Protein AF-A0A1X0Q7U2-F1 (afdb_monomer)

Organism: NCBI:txid1081669

Foldseek 3Di:
DADKDFFQFWKFFADPNDTGTQAGWHFKDAPNDTDGMDHPPGDIDTDGDDPDPPDDEPPNHYPVTDMDGDDDPVNVVVCCVPPVVVDDPRNVVVVVVVCVSNVPD

Mean predicted aligned error: 3.76 Å

Solvent-accessible surface area (backbone atoms only — not comparable to full-atom values): 6501 Å² total; per-residue (Å²): 132,79,63,71,50,48,62,72,42,42,30,24,36,73,54,98,88,42,79,46,74,61,28,29,28,76,45,36,30,46,91,90,38,82,47,67,64,46,55,62,89,65,77,65,52,73,43,66,48,52,92,70,85,83,77,43,81,79,74,79,47,50,93,86,58,65,77,42,72,70,79,48,68,67,58,52,52,51,42,58,73,76,42,51,92,75,56,50,72,69,51,50,53,47,49,56,51,49,29,62,75,67,70,53,126

pLDDT: mean 92.03, std 4.85, range [66.38, 98.12]

InterPro domains:
  IPR009000 Translation protein, beta-barrel domain superfamily [SSF50447] (2-104)
  IPR015760 Translation initiation factor IF- 2 [PTHR43381] (2-95)
  IPR029459 Elongation factor Tu-type domain [PF14578] (3-68)

Sequence (105 aa):
MKGLLKLNTPVCVIKDGNIIKLGVITNIEESRKSVNVAKKGAKVAVKISNEETNIIYNRHFSINDSIYSVVTRKSIDTLKQYFKDELDEDQIQLLFYLKRVFDII

Secondary structure (DSSP, 8-state):
--S-EETT-EEEEEETTEEEEEEEEEEEEETTEE-SEE-TT--EEEEEE-SSTT--BTTTB-TTSPEEE---HHHHHHHHHHSGGG--HHHHHHHHHHHHHTT--

Structure (mmCIF, N/CA/C/O backbone):
data_AF-A0A1X0Q7U2-F1
#
_entry.id   AF-A0A1X0Q7U2-F1
#
loop_
_atom_site.group_PDB
_atom_site.id
_atom_site.type_symbol
_atom_site.label_atom_id
_atom_site.label_alt_id
_atom_site.label_comp_id
_atom_site.label_asym_id
_atom_site.label_entity_id
_atom_site.label_seq_id
_atom_site.pdbx_PDB_ins_code
_atom_site.Cartn_x
_atom_site.Cartn_y
_atom_site.Cartn_z
_atom_site.occupancy
_atom_site.B_iso_or_equiv
_atom_site.auth_seq_id
_atom_site.auth_comp_id
_atom_site.auth_asym_id
_atom_site.auth_atom_id
_atom_site.pdbx_PDB_model_num
ATOM 1 N N . MET A 1 1 ? -9.194 -1.505 -9.547 1.00 77.62 1 MET A N 1
ATOM 2 C CA . MET A 1 1 ? -8.261 -0.741 -8.684 1.00 77.62 1 MET A CA 1
ATOM 3 C C . MET A 1 1 ? -9.045 0.288 -7.880 1.00 77.62 1 MET A C 1
ATOM 5 O O . MET A 1 1 ? -9.979 0.871 -8.424 1.00 77.62 1 MET A O 1
ATOM 9 N N . LYS A 1 2 ? -8.722 0.464 -6.595 1.00 88.25 2 LYS A N 1
ATOM 10 C CA . LYS A 1 2 ? -9.402 1.379 -5.661 1.00 88.25 2 LYS A CA 1
ATOM 11 C C . LYS A 1 2 ? -8.349 2.140 -4.843 1.00 88.25 2 LYS A C 1
ATOM 13 O O . LYS A 1 2 ? -7.262 1.608 -4.644 1.00 88.25 2 LYS A O 1
ATOM 18 N N . GLY A 1 3 ? -8.692 3.332 -4.360 1.00 90.25 3 GLY A N 1
ATOM 19 C CA . GLY A 1 3 ? -7.838 4.130 -3.476 1.00 90.25 3 GLY A CA 1
ATOM 20 C C . GLY A 1 3 ? -6.749 4.946 -4.180 1.00 90.25 3 GLY A C 1
ATOM 21 O O . GLY A 1 3 ? -6.753 5.113 -5.402 1.00 90.25 3 GLY A O 1
ATOM 22 N N . LEU A 1 4 ? -5.832 5.465 -3.363 1.00 92.56 4 LEU A N 1
ATOM 23 C CA . LEU A 1 4 ? -4.653 6.238 -3.753 1.00 92.56 4 LEU A CA 1
ATOM 24 C C . LEU A 1 4 ? -3.388 5.477 -3.360 1.00 92.56 4 LEU A C 1
ATOM 26 O O . LEU A 1 4 ? -3.266 5.019 -2.224 1.00 92.56 4 LEU A O 1
ATOM 30 N N . LEU A 1 5 ? -2.433 5.391 -4.281 1.00 94.75 5 LEU A N 1
ATOM 31 C CA . LEU A 1 5 ? -1.113 4.828 -4.022 1.00 94.75 5 LEU A CA 1
ATOM 32 C C . LEU A 1 5 ? -0.147 5.957 -3.673 1.00 94.75 5 LEU A C 1
ATOM 34 O O . LEU A 1 5 ? -0.068 6.930 -4.418 1.00 94.75 5 LEU A O 1
ATOM 38 N N . LYS A 1 6 ? 0.592 5.838 -2.570 1.00 95.19 6 LYS A N 1
ATOM 39 C CA . LYS A 1 6 ? 1.580 6.837 -2.137 1.00 95.19 6 LYS A CA 1
ATOM 40 C C . LYS A 1 6 ? 2.946 6.188 -1.932 1.00 95.19 6 LYS A C 1
ATOM 42 O O . LYS A 1 6 ? 3.024 4.993 -1.633 1.00 95.19 6 LYS A O 1
ATOM 47 N N . LEU A 1 7 ? 4.013 6.976 -2.037 1.00 97.19 7 LEU A N 1
ATOM 48 C CA . LEU A 1 7 ? 5.334 6.558 -1.554 1.00 97.19 7 LEU A CA 1
ATOM 49 C C . LEU A 1 7 ? 5.274 6.142 -0.078 1.00 97.19 7 LEU A C 1
ATOM 51 O O . LEU A 1 7 ? 4.394 6.577 0.665 1.00 97.19 7 LEU A O 1
ATOM 55 N N . ASN A 1 8 ? 6.214 5.294 0.336 1.00 95.88 8 ASN A N 1
ATOM 56 C CA . ASN A 1 8 ? 6.319 4.745 1.691 1.00 95.88 8 ASN A CA 1
ATOM 57 C C . ASN A 1 8 ? 5.124 3.886 2.134 1.00 95.88 8 ASN A C 1
ATOM 59 O O . ASN A 1 8 ? 5.020 3.537 3.306 1.00 95.88 8 ASN A O 1
ATOM 63 N N . THR A 1 9 ? 4.234 3.507 1.214 1.00 96.25 9 THR A N 1
ATOM 64 C CA . THR A 1 9 ? 3.137 2.583 1.518 1.00 96.25 9 THR A CA 1
ATOM 65 C C . THR A 1 9 ? 3.683 1.153 1.582 1.00 96.25 9 THR A C 1
ATOM 67 O O . THR A 1 9 ? 4.223 0.679 0.575 1.00 96.25 9 THR A O 1
ATOM 70 N N . PRO A 1 10 ? 3.550 0.439 2.716 1.00 95.94 10 PRO A N 1
ATOM 71 C CA . PRO A 1 10 ? 3.866 -0.981 2.783 1.00 95.94 10 PRO A CA 1
ATOM 72 C C . PRO A 1 10 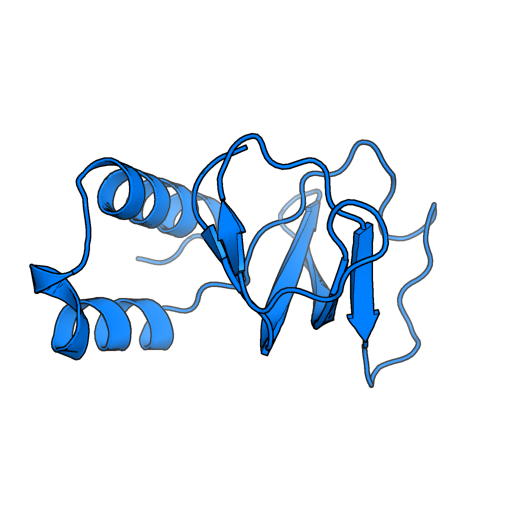? 2.807 -1.786 2.027 1.00 95.94 10 PRO A C 1
ATOM 74 O O . PRO A 1 10 ? 1.611 -1.517 2.157 1.00 95.94 10 PRO A O 1
ATOM 77 N N . VAL A 1 11 ? 3.233 -2.783 1.256 1.00 95.88 11 VAL A N 1
ATOM 78 C CA . VAL A 1 11 ? 2.357 -3.579 0.388 1.00 95.88 11 VAL A CA 1
ATOM 79 C C . VAL A 1 11 ? 2.556 -5.079 0.576 1.00 95.88 11 VAL A C 1
ATOM 81 O O . VAL A 1 11 ? 3.635 -5.556 0.935 1.00 95.88 11 VAL A O 1
ATOM 84 N N . CYS A 1 12 ? 1.494 -5.839 0.335 1.00 95.56 12 CYS A N 1
ATOM 85 C CA . CYS A 1 12 ? 1.478 -7.289 0.456 1.00 95.56 12 CYS A CA 1
ATOM 86 C C . CYS A 1 12 ? 0.586 -7.947 -0.598 1.00 95.56 12 CYS A C 1
ATOM 88 O O . CYS A 1 12 ? -0.227 -7.298 -1.255 1.00 95.56 12 CYS A O 1
ATOM 90 N N . VAL A 1 13 ? 0.732 -9.261 -0.713 1.00 95.69 13 VAL A N 1
ATOM 91 C CA . VAL A 1 13 ? -0.212 -10.159 -1.379 1.00 95.69 13 VAL A CA 1
ATOM 92 C C . VAL A 1 13 ? -0.861 -11.028 -0.310 1.00 95.69 13 VAL A C 1
ATOM 94 O O . VAL A 1 13 ? -0.214 -11.388 0.674 1.00 95.69 13 VAL A O 1
ATOM 97 N N . ILE A 1 14 ? -2.137 -11.358 -0.495 1.00 93.12 14 ILE A N 1
ATOM 98 C CA . ILE A 1 14 ? -2.856 -12.295 0.369 1.00 93.12 14 ILE A CA 1
ATOM 99 C C . ILE A 1 14 ? -3.188 -13.521 -0.464 1.00 93.12 14 ILE A C 1
ATOM 101 O O . ILE A 1 14 ? -3.901 -13.411 -1.461 1.00 93.12 14 ILE A O 1
ATOM 105 N N . LYS A 1 15 ? -2.655 -14.674 -0.061 1.00 90.25 15 LYS A N 1
ATOM 106 C CA . LYS A 1 15 ? -2.807 -15.938 -0.779 1.00 90.25 15 LYS A CA 1
ATOM 107 C C . LYS A 1 15 ? -3.087 -17.058 0.209 1.00 90.25 15 LYS A C 1
ATOM 109 O O . LYS A 1 15 ? -2.333 -17.237 1.162 1.00 90.25 15 LYS A O 1
ATOM 114 N N . ASP A 1 16 ? -4.196 -17.764 0.008 1.00 88.00 16 ASP A N 1
ATOM 115 C CA . ASP A 1 16 ? -4.643 -18.860 0.878 1.00 88.00 16 ASP A CA 1
ATOM 116 C C . ASP A 1 16 ? -4.686 -18.462 2.369 1.00 88.00 16 ASP A C 1
ATOM 118 O O . ASP A 1 16 ? -4.264 -19.208 3.248 1.00 88.00 16 ASP A O 1
ATOM 122 N N . GLY A 1 17 ? -5.128 -17.229 2.652 1.00 85.69 17 GLY A N 1
ATOM 123 C CA . GLY A 1 17 ? -5.184 -16.658 4.005 1.00 85.69 17 GLY A CA 1
ATOM 124 C C . GLY A 1 17 ? -3.845 -16.160 4.566 1.00 85.69 17 GLY A C 1
ATOM 125 O O . GLY A 1 17 ? -3.826 -15.519 5.613 1.00 85.69 17 GLY A O 1
ATOM 126 N N . ASN A 1 18 ? -2.728 -16.382 3.871 1.00 90.19 18 ASN A N 1
ATOM 127 C CA . ASN A 1 18 ? -1.407 -15.935 4.303 1.00 90.19 18 ASN A CA 1
ATOM 128 C C . ASN A 1 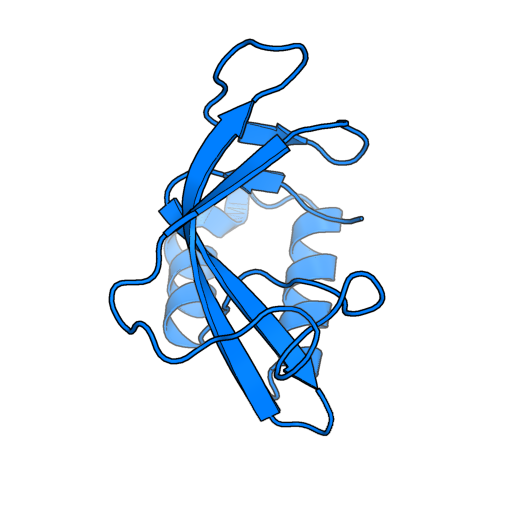18 ? -1.066 -14.559 3.728 1.00 90.19 18 ASN A C 1
ATOM 130 O O . ASN A 1 18 ? -1.203 -14.316 2.526 1.00 90.19 18 ASN A O 1
ATOM 134 N N . ILE A 1 19 ? -0.567 -13.669 4.587 1.00 92.56 19 ILE A N 1
ATOM 135 C CA . ILE A 1 19 ? -0.100 -12.337 4.194 1.00 92.56 19 ILE A CA 1
ATOM 136 C C . ILE A 1 19 ? 1.386 -12.416 3.837 1.00 92.56 19 ILE A C 1
ATOM 138 O O . ILE A 1 19 ? 2.242 -12.581 4.704 1.00 92.56 19 ILE A O 1
ATOM 142 N N . ILE A 1 20 ? 1.698 -12.223 2.559 1.00 93.31 20 ILE A N 1
ATOM 143 C CA . ILE A 1 20 ? 3.060 -12.185 2.027 1.00 93.31 20 ILE A CA 1
ATOM 144 C C . ILE A 1 20 ? 3.458 -10.716 1.850 1.00 93.31 20 ILE A C 1
ATOM 146 O O . ILE A 1 20 ? 3.006 -10.043 0.922 1.00 93.31 20 ILE A O 1
ATOM 150 N N . LYS A 1 21 ? 4.279 -10.185 2.762 1.00 93.88 21 LYS A N 1
ATOM 151 C CA . LYS A 1 21 ? 4.709 -8.775 2.752 1.00 93.88 21 LYS A CA 1
ATOM 152 C C . LYS A 1 21 ? 5.743 -8.527 1.659 1.00 93.88 21 LYS A C 1
ATOM 154 O O . LYS A 1 21 ? 6.887 -8.919 1.816 1.00 93.88 21 LYS A O 1
ATOM 159 N N . LEU A 1 22 ? 5.376 -7.835 0.584 1.00 94.56 22 LEU A N 1
ATOM 160 C CA . LEU A 1 22 ? 6.282 -7.594 -0.543 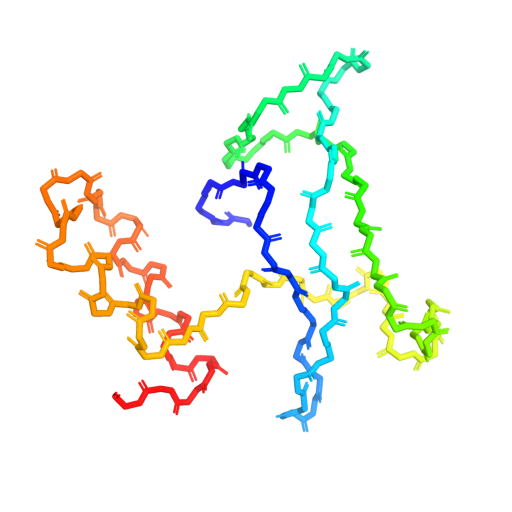1.00 94.56 22 LEU A CA 1
ATOM 161 C C . LEU A 1 22 ? 7.335 -6.519 -0.254 1.00 94.56 22 LEU A C 1
ATOM 163 O O . LEU A 1 22 ? 8.364 -6.503 -0.920 1.00 94.56 22 LEU A O 1
ATOM 167 N N . GLY A 1 23 ? 7.076 -5.628 0.705 1.00 94.88 23 GLY A N 1
ATOM 168 C CA . GLY A 1 23 ? 7.976 -4.543 1.087 1.00 94.88 23 GLY A CA 1
ATOM 169 C C . GLY A 1 23 ? 7.275 -3.188 1.080 1.00 94.88 23 GLY A C 1
ATOM 170 O O . GLY A 1 23 ? 6.066 -3.099 1.295 1.00 94.88 23 GLY A O 1
ATOM 171 N N . VAL A 1 24 ? 8.039 -2.127 0.834 1.00 96.19 24 VAL A N 1
ATOM 172 C CA . VAL A 1 24 ? 7.578 -0.733 0.844 1.00 96.19 24 VAL A CA 1
ATOM 173 C C . VAL A 1 24 ? 7.818 -0.085 -0.514 1.00 96.19 24 VAL A C 1
ATOM 175 O O . VAL A 1 24 ? 8.845 -0.304 -1.158 1.00 96.19 24 VAL A O 1
ATOM 178 N N . ILE A 1 25 ? 6.869 0.735 -0.959 1.00 97.12 25 ILE A N 1
ATOM 179 C CA . ILE A 1 25 ? 7.003 1.500 -2.199 1.00 97.12 25 ILE A CA 1
ATOM 180 C C . ILE A 1 25 ? 8.039 2.610 -2.023 1.00 97.12 25 ILE A C 1
ATOM 182 O O . ILE A 1 25 ? 7.839 3.526 -1.227 1.00 97.12 25 ILE A O 1
ATOM 186 N N . THR A 1 26 ? 9.109 2.555 -2.814 1.00 97.56 26 THR A N 1
ATOM 187 C CA . THR A 1 26 ? 10.206 3.539 -2.784 1.00 97.56 26 THR A CA 1
ATOM 188 C C . THR A 1 26 ? 10.209 4.480 -3.983 1.00 97.56 26 THR A C 1
ATOM 190 O O . THR A 1 26 ? 10.788 5.557 -3.902 1.00 97.56 26 THR A O 1
ATOM 193 N N . ASN A 1 27 ? 9.553 4.111 -5.087 1.00 97.88 27 ASN A N 1
ATOM 194 C CA . ASN A 1 27 ? 9.395 4.980 -6.254 1.00 97.88 27 ASN A CA 1
ATOM 195 C C . ASN A 1 27 ? 8.092 4.654 -6.997 1.00 97.88 27 ASN A C 1
ATOM 197 O O . ASN A 1 27 ? 7.698 3.487 -7.079 1.00 97.88 27 ASN A O 1
ATOM 201 N N . ILE A 1 28 ? 7.453 5.680 -7.555 1.00 98.12 28 ILE A N 1
ATOM 202 C CA . ILE A 1 28 ? 6.298 5.565 -8.448 1.00 98.12 28 ILE A CA 1
ATOM 203 C C . ILE A 1 28 ? 6.607 6.408 -9.682 1.00 98.12 28 ILE A C 1
ATOM 205 O O . ILE A 1 28 ? 6.925 7.589 -9.563 1.00 98.12 28 ILE A O 1
ATOM 209 N N . GLU A 1 29 ? 6.491 5.813 -10.863 1.00 97.50 29 GLU A N 1
ATOM 210 C CA . GLU A 1 29 ? 6.746 6.474 -12.139 1.00 97.50 29 GLU A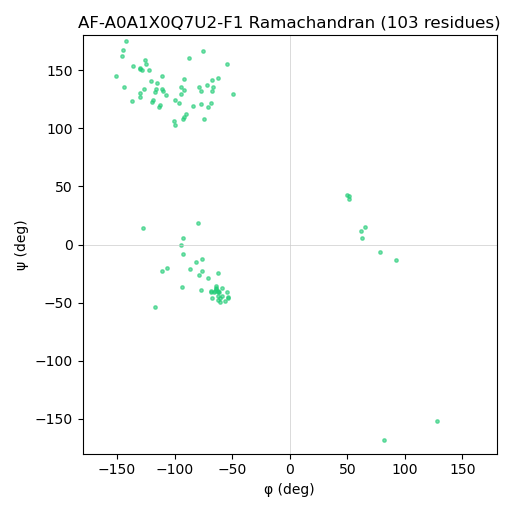 CA 1
ATOM 211 C C . GLU A 1 29 ? 5.496 6.466 -13.017 1.00 97.50 29 GLU A C 1
ATOM 213 O O . GL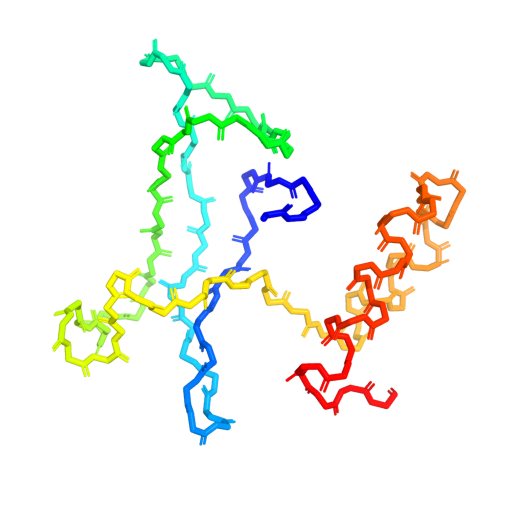U A 1 29 ? 4.973 5.410 -13.375 1.00 97.50 29 GLU A O 1
ATOM 218 N N . GLU A 1 30 ? 5.045 7.652 -13.416 1.00 96.75 30 GLU A N 1
ATOM 219 C CA . GLU A 1 30 ? 3.977 7.852 -14.391 1.00 96.75 30 GLU A CA 1
ATOM 220 C C . GLU A 1 30 ? 4.573 8.492 -15.646 1.00 96.75 30 GLU A C 1
ATOM 222 O O . GLU A 1 30 ? 5.168 9.567 -15.589 1.00 96.75 30 GLU A O 1
ATOM 227 N N . SER A 1 31 ? 4.458 7.830 -16.801 1.00 93.69 31 SER A N 1
ATOM 228 C CA . SER A 1 31 ? 5.028 8.330 -18.067 1.00 93.69 31 SER A CA 1
ATOM 229 C C . SER A 1 31 ? 6.517 8.726 -17.968 1.00 93.69 31 SER A C 1
ATOM 231 O O . SER A 1 31 ? 6.929 9.751 -18.511 1.00 93.69 31 SER A O 1
ATOM 233 N N . ARG A 1 32 ? 7.327 7.908 -17.271 1.00 92.44 32 ARG A N 1
ATOM 234 C CA . ARG A 1 32 ? 8.768 8.123 -16.986 1.00 92.44 32 ARG A CA 1
ATOM 235 C C . ARG A 1 32 ? 9.086 9.328 -16.091 1.00 92.44 32 ARG A C 1
ATOM 237 O O . ARG A 1 32 ? 10.235 9.758 -16.033 1.00 92.44 32 ARG A O 1
ATOM 244 N N . LYS A 1 33 ? 8.091 9.886 -15.399 1.00 95.62 33 LYS A N 1
ATOM 245 C CA . LYS A 1 33 ? 8.285 10.930 -14.389 1.00 95.62 33 LYS A CA 1
ATOM 246 C C . LYS A 1 33 ? 7.988 10.364 -13.009 1.00 95.62 33 LYS A C 1
ATOM 248 O O . LYS A 1 33 ? 6.948 9.735 -12.818 1.00 95.62 33 LYS A 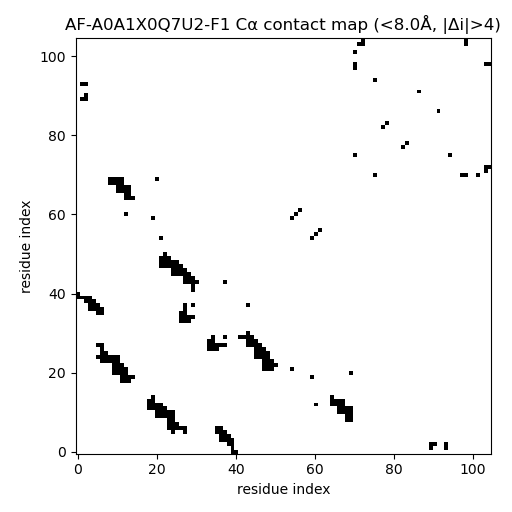O 1
ATOM 253 N N . SER A 1 34 ? 8.879 10.609 -12.054 1.00 97.06 34 SER A N 1
ATOM 254 C CA . SER A 1 34 ? 8.641 10.254 -10.656 1.00 97.06 34 SER A CA 1
ATOM 255 C C . SER A 1 34 ? 7.511 11.100 -10.073 1.00 97.06 34 SER A C 1
ATOM 257 O O . SER A 1 34 ? 7.496 12.322 -10.223 1.00 97.06 34 SER A O 1
ATOM 259 N N . VAL A 1 35 ? 6.574 10.443 -9.396 1.00 97.38 35 VAL A N 1
ATOM 260 C CA . VAL A 1 35 ? 5.438 11.068 -8.713 1.00 97.38 35 VAL A CA 1
ATOM 261 C C . VAL A 1 35 ? 5.340 10.552 -7.282 1.00 97.38 35 VAL A C 1
ATOM 263 O O . VAL A 1 35 ? 5.723 9.426 -6.979 1.00 97.38 35 VAL A O 1
ATOM 266 N N . ASN A 1 36 ? 4.786 11.365 -6.384 1.00 96.62 36 ASN A N 1
ATOM 267 C CA . ASN A 1 36 ? 4.626 10.972 -4.979 1.00 96.62 36 ASN A CA 1
ATOM 268 C C . ASN A 1 36 ? 3.325 10.198 -4.722 1.00 96.62 36 ASN A C 1
ATOM 270 O O . ASN A 1 36 ? 3.197 9.503 -3.712 1.00 96.62 36 ASN A O 1
ATOM 274 N N . VAL A 1 37 ? 2.346 10.350 -5.620 1.00 95.62 37 VAL A N 1
ATOM 275 C CA . VAL A 1 37 ? 0.998 9.796 -5.491 1.00 95.62 37 VAL A CA 1
ATOM 276 C C . VAL A 1 37 ? 0.489 9.370 -6.866 1.00 95.62 37 VAL A C 1
ATOM 278 O O . VAL A 1 37 ? 0.596 10.140 -7.816 1.00 95.62 37 VAL A O 1
ATOM 281 N N . ALA A 1 38 ? -0.122 8.189 -6.958 1.00 95.88 38 ALA A N 1
ATOM 282 C CA . ALA A 1 38 ? -0.872 7.742 -8.129 1.00 95.88 38 ALA A CA 1
ATOM 283 C C . ALA A 1 38 ? -2.350 7.529 -7.773 1.00 95.88 38 ALA A C 1
ATOM 285 O O . ALA A 1 38 ? -2.690 6.892 -6.770 1.00 95.88 38 ALA A O 1
ATOM 286 N N . LYS A 1 39 ? -3.242 8.086 -8.597 1.00 92.56 39 LYS A N 1
ATOM 287 C CA . LYS A 1 39 ? -4.697 7.983 -8.426 1.00 92.56 39 LYS A CA 1
ATOM 288 C C . LYS A 1 39 ? -5.245 6.730 -9.110 1.00 92.56 39 LYS A C 1
ATOM 290 O O . LYS A 1 39 ? -4.633 6.172 -10.020 1.00 92.56 39 LYS A O 1
ATOM 295 N N . LYS A 1 40 ? -6.445 6.311 -8.708 1.00 91.50 40 LYS A N 1
ATOM 296 C CA . LYS A 1 40 ? -7.215 5.270 -9.401 1.00 91.50 40 LYS A CA 1
ATOM 297 C C . LYS A 1 40 ? -7.290 5.566 -10.908 1.00 91.50 40 LYS A C 1
ATOM 299 O O . LYS A 1 40 ? -7.665 6.663 -11.304 1.00 91.50 40 LYS A O 1
ATOM 304 N N . GLY A 1 41 ? -6.962 4.567 -11.728 1.00 91.00 41 GLY A N 1
ATOM 305 C CA . GLY A 1 41 ? -6.975 4.665 -13.193 1.00 91.00 41 GLY A CA 1
ATOM 306 C C . GLY A 1 41 ? -5.636 5.069 -13.820 1.00 91.00 41 GLY A C 1
ATOM 307 O O . GLY A 1 41 ? -5.464 4.872 -15.021 1.00 91.00 41 GLY A O 1
ATOM 308 N N . ALA A 1 42 ? -4.678 5.557 -13.027 1.00 93.25 42 ALA A N 1
ATOM 309 C CA . ALA A 1 42 ? -3.331 5.847 -13.504 1.00 93.25 42 ALA A CA 1
ATOM 310 C C . ALA A 1 42 ? -2.584 4.559 -13.889 1.00 93.25 42 ALA A C 1
ATOM 312 O O . ALA A 1 42 ? -2.692 3.531 -13.213 1.00 93.25 42 ALA A O 1
ATOM 313 N N . LYS A 1 43 ? -1.796 4.628 -14.967 1.00 94.50 43 LYS A N 1
ATOM 314 C CA . LYS A 1 43 ? -0.872 3.562 -15.375 1.00 94.50 43 LYS A CA 1
ATOM 315 C C . LYS A 1 43 ? 0.530 3.953 -14.932 1.00 94.50 43 LYS A C 1
ATOM 317 O O . LYS A 1 43 ? 1.142 4.835 -15.528 1.00 94.50 43 LYS A O 1
ATOM 322 N N . VAL A 1 44 ? 1.018 3.292 -13.889 1.00 96.25 44 VAL A N 1
ATOM 323 C CA . VAL A 1 44 ? 2.299 3.615 -13.256 1.00 96.25 44 VAL A CA 1
ATOM 324 C C . VAL A 1 44 ? 3.181 2.382 -13.121 1.00 96.25 44 VAL A C 1
ATOM 326 O O . VAL A 1 44 ? 2.681 1.268 -12.960 1.00 96.25 44 VAL A O 1
ATOM 329 N N . ALA A 1 45 ? 4.492 2.590 -13.164 1.00 96.88 45 ALA A N 1
ATOM 330 C CA . ALA A 1 45 ? 5.471 1.619 -12.699 1.00 96.88 45 ALA A CA 1
ATOM 331 C C . ALA A 1 45 ? 5.795 1.908 -11.230 1.00 96.88 45 ALA A C 1
ATOM 333 O O . ALA A 1 45 ? 5.856 3.064 -10.815 1.00 96.88 45 ALA A O 1
ATOM 334 N N . VAL A 1 46 ? 5.982 0.863 -10.428 1.00 96.44 46 VAL A N 1
ATOM 335 C CA . VAL A 1 46 ? 6.208 0.995 -8.985 1.00 96.44 46 VAL A CA 1
ATOM 336 C C . VAL A 1 46 ? 7.433 0.184 -8.604 1.00 96.44 46 VAL A C 1
ATOM 338 O O . VAL A 1 46 ? 7.535 -0.992 -8.950 1.00 96.44 46 VAL A O 1
ATOM 341 N N . LYS A 1 47 ? 8.353 0.802 -7.862 1.00 95.94 47 LYS A N 1
ATOM 342 C CA . LYS A 1 47 ? 9.481 0.110 -7.242 1.00 95.94 47 LYS A CA 1
ATOM 343 C C . LYS A 1 47 ? 9.125 -0.235 -5.802 1.00 95.94 47 LYS A C 1
ATOM 345 O O . LYS A 1 47 ? 8.843 0.657 -5.001 1.00 95.94 47 LYS A O 1
ATOM 350 N N . ILE A 1 48 ? 9.177 -1.522 -5.477 1.00 94.88 48 ILE A N 1
ATOM 351 C CA . ILE A 1 48 ? 8.975 -2.042 -4.123 1.00 94.88 48 ILE A CA 1
ATOM 352 C C . ILE A 1 48 ? 10.337 -2.502 -3.604 1.00 94.88 48 ILE A C 1
ATOM 354 O O . ILE A 1 48 ? 11.044 -3.231 -4.296 1.00 94.88 48 ILE A O 1
ATOM 358 N N . SER A 1 49 ? 10.714 -2.044 -2.413 1.00 93.62 49 SER A N 1
ATOM 359 C CA . SER A 1 49 ? 11.940 -2.454 -1.730 1.00 93.62 49 SER A CA 1
ATOM 360 C C . SER A 1 49 ? 11.588 -3.277 -0.502 1.00 93.62 49 SER A C 1
ATOM 362 O O . SER A 1 49 ? 10.717 -2.882 0.273 1.00 93.62 49 SER A O 1
ATOM 364 N N . ASN A 1 50 ? 12.275 -4.398 -0.319 1.00 89.31 50 ASN A N 1
ATOM 365 C CA . ASN A 1 50 ? 12.163 -5.240 0.863 1.00 89.31 50 ASN A CA 1
ATOM 366 C C . ASN A 1 50 ? 13.559 -5.458 1.444 1.00 89.31 50 ASN A C 1
ATOM 368 O O . ASN A 1 50 ? 14.490 -5.740 0.693 1.00 89.31 50 ASN A O 1
ATOM 372 N N . GLU A 1 51 ? 13.697 -5.304 2.756 1.00 81.56 51 GLU A N 1
ATOM 373 C CA . GLU A 1 51 ? 14.951 -5.580 3.463 1.00 81.56 51 GLU A CA 1
ATOM 374 C C . GLU A 1 51 ? 15.145 -7.089 3.684 1.00 81.56 51 GLU A C 1
ATOM 376 O O . GLU A 1 51 ? 16.273 -7.573 3.726 1.00 81.56 51 GLU A O 1
ATOM 381 N N . GLU A 1 52 ? 14.050 -7.854 3.740 1.00 74.44 52 GLU A N 1
ATOM 382 C CA . GLU A 1 52 ? 14.066 -9.310 3.863 1.00 74.44 52 GLU A CA 1
ATOM 383 C C . GLU A 1 52 ? 14.045 -9.956 2.464 1.00 74.44 52 GLU A C 1
ATOM 385 O O . GLU A 1 52 ? 13.048 -9.924 1.739 1.00 74.44 52 GLU A O 1
ATOM 390 N N . THR A 1 53 ? 15.159 -10.565 2.055 1.00 66.38 53 THR A N 1
ATOM 391 C CA . THR A 1 53 ? 15.424 -11.044 0.681 1.00 66.38 53 THR A CA 1
ATOM 392 C C . THR A 1 53 ? 14.776 -12.385 0.305 1.00 66.38 53 THR A C 1
ATOM 394 O O . THR A 1 53 ? 15.159 -13.011 -0.681 1.00 66.38 53 THR A O 1
ATOM 397 N N . ASN A 1 54 ? 13.753 -12.835 1.034 1.00 80.94 54 ASN A N 1
ATOM 398 C CA . ASN A 1 54 ? 13.226 -14.200 0.893 1.00 80.94 54 ASN A CA 1
ATOM 399 C C . ASN A 1 54 ? 12.032 -14.341 -0.071 1.00 80.94 54 ASN A C 1
ATOM 401 O O . ASN A 1 54 ? 11.527 -15.448 -0.265 1.00 80.94 54 ASN A O 1
ATOM 405 N N . ILE A 1 55 ? 11.565 -13.255 -0.697 1.00 87.56 55 ILE A N 1
ATOM 406 C CA . ILE A 1 55 ? 10.381 -13.288 -1.568 1.00 87.56 55 ILE A CA 1
ATOM 407 C C . ILE A 1 55 ? 10.781 -13.350 -3.035 1.00 87.56 55 ILE A C 1
ATOM 409 O O . ILE A 1 55 ? 11.478 -12.491 -3.562 1.00 87.56 55 ILE A O 1
ATOM 413 N N . ILE A 1 56 ? 10.262 -14.373 -3.709 1.00 88.44 56 ILE A N 1
ATOM 414 C CA . ILE A 1 56 ? 10.583 -14.694 -5.101 1.00 88.44 56 ILE A CA 1
ATOM 415 C C . ILE A 1 56 ? 9.312 -14.619 -5.951 1.00 88.44 56 ILE A C 1
ATOM 417 O O . ILE A 1 56 ? 8.324 -15.305 -5.659 1.00 88.44 56 ILE A O 1
ATOM 421 N N . TYR A 1 57 ? 9.363 -13.808 -7.011 1.00 89.56 57 TYR A N 1
ATOM 422 C CA . TYR A 1 57 ? 8.323 -13.715 -8.039 1.00 89.56 57 TYR A CA 1
ATOM 423 C C . TYR A 1 57 ? 8.152 -15.053 -8.781 1.00 89.56 57 TYR A C 1
ATOM 425 O O . TYR A 1 57 ? 9.121 -15.775 -8.994 1.00 89.56 57 TYR A O 1
ATOM 433 N N . ASN A 1 58 ? 6.918 -15.400 -9.146 1.00 88.94 58 ASN A N 1
ATOM 434 C CA . ASN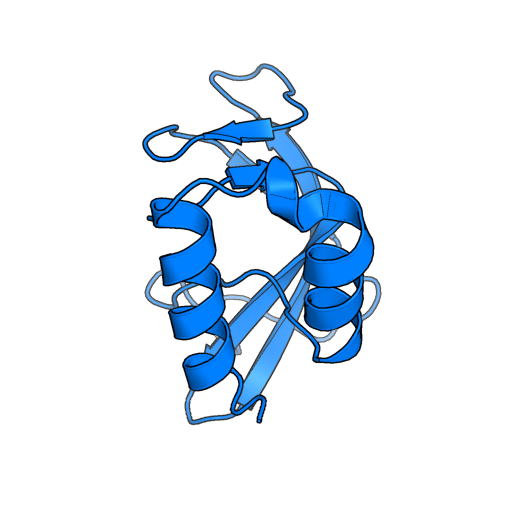 A 1 58 ? 6.474 -16.705 -9.662 1.00 88.94 58 ASN A CA 1
ATOM 435 C C . ASN A 1 58 ? 6.632 -17.900 -8.708 1.00 88.94 58 ASN A C 1
ATOM 437 O O . ASN A 1 58 ? 6.328 -19.027 -9.093 1.00 88.94 58 ASN A O 1
ATOM 441 N N . ARG A 1 59 ? 7.048 -17.677 -7.456 1.00 89.88 59 ARG A N 1
ATOM 442 C CA . ARG A 1 59 ? 7.063 -18.716 -6.414 1.00 89.88 59 ARG A CA 1
ATOM 443 C C . ARG A 1 59 ? 6.131 -18.376 -5.259 1.00 89.88 59 ARG A C 1
ATOM 445 O O . ARG A 1 59 ? 5.267 -19.172 -4.916 1.00 89.88 59 ARG A O 1
ATOM 452 N N . HIS A 1 60 ? 6.303 -17.193 -4.677 1.00 90.12 60 HIS A N 1
ATOM 453 C CA . HIS A 1 60 ? 5.491 -16.729 -3.550 1.00 90.12 60 HIS A CA 1
ATOM 454 C C . HIS A 1 60 ? 4.296 -15.899 -4.026 1.00 90.12 60 HIS A C 1
ATOM 456 O O . HIS A 1 60 ? 3.205 -16.013 -3.480 1.00 90.12 60 HIS A O 1
ATOM 462 N N . PHE A 1 61 ? 4.495 -15.103 -5.078 1.00 92.56 61 PHE A N 1
ATOM 463 C CA . PHE A 1 61 ? 3.459 -14.291 -5.712 1.00 92.56 61 PHE A CA 1
ATOM 464 C C . PHE A 1 61 ? 3.699 -14.202 -7.223 1.00 92.56 61 PHE A C 1
ATOM 466 O O . PHE A 1 61 ? 4.802 -14.471 -7.697 1.00 92.56 61 PHE A O 1
ATOM 473 N N . SER A 1 62 ? 2.673 -13.828 -7.975 1.00 92.94 62 SER A N 1
ATOM 474 C CA . SER A 1 62 ? 2.636 -13.779 -9.436 1.00 92.94 62 SER A CA 1
ATOM 475 C C . SER A 1 62 ? 1.840 -12.566 -9.927 1.00 92.94 62 SER A C 1
ATOM 477 O O . SER A 1 62 ? 1.229 -11.848 -9.139 1.00 92.94 62 SER A O 1
ATOM 479 N N . ILE A 1 63 ? 1.808 -12.347 -11.244 1.00 91.50 63 ILE A N 1
ATOM 480 C CA . ILE A 1 63 ? 1.049 -11.246 -11.864 1.00 91.50 63 ILE A CA 1
ATOM 481 C C . ILE A 1 63 ? -0.469 -11.323 -11.638 1.00 91.50 63 ILE A C 1
ATOM 483 O O . ILE A 1 63 ? -1.151 -10.304 -11.705 1.00 91.50 63 ILE A O 1
ATOM 487 N N . ASN A 1 64 ? -1.002 -12.519 -11.382 1.00 92.31 64 ASN A N 1
ATOM 488 C CA . ASN A 1 64 ? -2.436 -12.721 -11.173 1.00 92.31 64 ASN A CA 1
ATOM 489 C C . ASN A 1 64 ? -2.869 -12.369 -9.743 1.00 92.31 64 ASN A C 1
ATOM 491 O O . ASN A 1 64 ? -4.062 -12.226 -9.477 1.00 92.31 64 ASN A O 1
ATOM 495 N N . ASP A 1 65 ? -1.911 -12.241 -8.824 1.00 93.50 65 ASP A N 1
ATOM 496 C CA . ASP A 1 65 ? -2.194 -11.952 -7.429 1.00 93.50 65 ASP A CA 1
ATOM 497 C C . ASP A 1 65 ? -2.497 -10.462 -7.235 1.00 93.50 65 ASP A C 1
ATOM 499 O O . ASP A 1 65 ? -1.810 -9.574 -7.745 1.00 93.50 65 ASP A O 1
ATOM 503 N N . SER A 1 66 ? -3.538 -10.176 -6.456 1.00 93.19 66 SER A N 1
ATOM 504 C CA . SER A 1 66 ? -3.865 -8.801 -6.087 1.00 93.19 66 SER A CA 1
ATOM 505 C C . SER A 1 66 ? -2.925 -8.296 -4.995 1.00 93.19 66 SER A C 1
ATOM 507 O O . SER A 1 66 ? -2.727 -8.955 -3.973 1.00 93.19 66 SER A O 1
ATOM 509 N N . ILE A 1 67 ? -2.380 -7.097 -5.203 1.00 94.56 67 ILE A N 1
ATOM 510 C CA . ILE A 1 67 ? -1.546 -6.395 -4.226 1.00 94.56 67 ILE A CA 1
ATOM 511 C C . ILE A 1 67 ? -2.422 -5.443 -3.411 1.00 94.56 67 ILE A C 1
ATOM 513 O O . ILE A 1 67 ? -3.233 -4.694 -3.962 1.00 94.56 67 ILE A O 1
ATOM 517 N N . TYR A 1 68 ? -2.218 -5.446 -2.100 1.00 95.88 68 TYR A N 1
ATOM 518 C CA . TYR A 1 68 ? -2.924 -4.607 -1.143 1.00 95.88 68 TYR A CA 1
ATOM 519 C C . TYR A 1 68 ? -1.935 -3.758 -0.349 1.00 95.88 68 TYR A C 1
ATOM 521 O O . TYR A 1 68 ? -0.811 -4.182 -0.079 1.00 95.88 68 TYR A O 1
ATOM 529 N N . SER A 1 69 ? -2.366 -2.571 0.075 1.00 95.44 69 SER A N 1
ATOM 530 C CA . SER A 1 69 ? -1.675 -1.847 1.141 1.00 95.44 69 SER A CA 1
ATOM 531 C C . SER A 1 69 ? -1.817 -2.633 2.439 1.00 95.44 69 SER A C 1
ATOM 533 O O . SER A 1 69 ? -2.912 -3.095 2.763 1.00 95.44 69 SER A O 1
ATOM 535 N N . VAL A 1 70 ? -0.731 -2.772 3.195 1.00 94.69 70 VAL A N 1
ATOM 536 C CA . VAL A 1 70 ? -0.786 -3.389 4.521 1.00 94.69 70 VAL A CA 1
ATOM 537 C C . VAL A 1 70 ? -1.564 -2.463 5.443 1.00 94.69 70 VAL A C 1
ATOM 539 O O . VAL A 1 70 ? -1.181 -1.312 5.650 1.00 94.69 70 VAL A O 1
ATOM 542 N N . VAL A 1 71 ? -2.644 -2.980 6.019 1.00 93.69 71 VAL A N 1
ATOM 543 C CA . VAL A 1 71 ? -3.457 -2.257 6.994 1.00 93.69 71 VAL A CA 1
ATOM 544 C C . VAL A 1 71 ? -3.369 -2.974 8.333 1.00 93.69 71 VAL A C 1
ATOM 546 O O . VAL A 1 71 ? -3.378 -4.198 8.403 1.00 93.69 71 VAL A O 1
ATOM 549 N N . THR A 1 72 ? -3.268 -2.205 9.409 1.00 93.62 72 THR A N 1
ATOM 550 C CA . THR A 1 72 ? -3.298 -2.696 10.792 1.00 93.62 72 THR A CA 1
ATOM 551 C C . THR A 1 72 ? -4.375 -1.969 11.585 1.00 93.62 72 THR A C 1
ATOM 553 O O . THR A 1 72 ? -4.746 -0.840 11.243 1.00 93.62 72 THR A O 1
ATOM 556 N N . ARG A 1 73 ? -4.833 -2.564 12.694 1.00 93.00 73 ARG A N 1
ATOM 557 C CA . ARG A 1 73 ? -5.783 -1.904 13.601 1.00 93.00 73 ARG A CA 1
ATOM 558 C C . ARG A 1 73 ? -5.278 -0.529 14.043 1.00 93.00 73 ARG A C 1
ATOM 560 O O . ARG A 1 73 ? -5.992 0.455 13.896 1.00 93.00 73 ARG A O 1
ATOM 567 N N . LYS A 1 74 ? -4.002 -0.452 14.436 1.00 93.81 74 LYS A N 1
ATOM 568 C CA . LYS A 1 74 ? -3.337 0.805 14.802 1.00 93.81 74 LYS A CA 1
ATOM 569 C C . LYS A 1 74 ? -3.413 1.841 13.679 1.00 93.81 74 LYS A C 1
ATOM 571 O O . LYS A 1 74 ? -3.819 2.965 13.933 1.00 93.81 74 LYS A O 1
ATOM 576 N N . SER A 1 75 ? -3.082 1.465 12.438 1.00 92.56 75 SER A N 1
ATOM 577 C CA . SER A 1 75 ? -3.151 2.404 11.306 1.00 92.56 75 SER A CA 1
ATOM 578 C C . SER A 1 75 ? -4.573 2.891 11.016 1.00 92.56 75 SER A C 1
ATOM 580 O O . SER A 1 75 ? -4.751 4.056 10.679 1.00 92.56 75 SER A O 1
ATOM 582 N N . ILE A 1 76 ? -5.586 2.035 11.191 1.00 92.31 76 ILE A N 1
ATOM 583 C CA . ILE A 1 76 ? -6.998 2.406 11.019 1.00 92.31 76 ILE A CA 1
ATOM 584 C C . ILE A 1 76 ? -7.423 3.395 12.099 1.00 92.31 76 ILE A C 1
ATOM 586 O O . ILE A 1 76 ? -8.076 4.390 11.793 1.00 92.31 76 ILE A O 1
ATOM 590 N N . ASP A 1 77 ? -7.065 3.123 13.352 1.00 92.25 77 ASP A N 1
ATOM 591 C CA . ASP A 1 77 ? -7.429 3.979 14.477 1.00 92.25 77 ASP A CA 1
ATOM 592 C C . ASP A 1 77 ? -6.737 5.345 14.356 1.00 92.25 77 ASP A C 1
ATOM 594 O O . ASP A 1 77 ? -7.393 6.372 14.499 1.00 92.25 77 ASP A O 1
ATOM 598 N N . THR A 1 78 ? -5.461 5.380 13.949 1.00 93.44 78 THR A N 1
ATOM 599 C CA . THR A 1 78 ? -4.753 6.629 13.616 1.00 93.44 78 THR A CA 1
ATOM 600 C C . THR A 1 78 ? -5.429 7.378 12.463 1.00 93.44 78 THR A C 1
ATOM 602 O O . THR A 1 78 ? -5.669 8.577 12.572 1.00 93.44 78 THR A O 1
ATOM 605 N N . LEU A 1 79 ? -5.796 6.690 11.376 1.00 90.94 79 LEU A N 1
ATOM 606 C CA . LEU A 1 79 ? -6.486 7.314 10.242 1.00 90.94 79 LEU A CA 1
ATOM 607 C C . LEU A 1 79 ? -7.813 7.956 10.679 1.00 90.94 79 LEU A C 1
ATOM 609 O O . LEU A 1 79 ? -8.101 9.094 10.328 1.00 90.94 79 LEU A O 1
ATOM 613 N N . LYS A 1 80 ? -8.601 7.250 11.495 1.00 88.62 80 LYS A N 1
ATOM 614 C CA . LYS A 1 80 ? -9.878 7.747 12.025 1.00 88.62 80 LYS A CA 1
ATOM 615 C C . LYS A 1 80 ? -9.722 8.856 13.059 1.00 88.62 80 LYS A C 1
ATOM 617 O O . LYS A 1 80 ? -10.635 9.658 13.203 1.00 88.62 80 LYS A O 1
ATOM 622 N N . GLN A 1 81 ? -8.624 8.875 13.805 1.00 93.56 81 GLN A N 1
ATOM 623 C CA . GLN A 1 81 ? -8.387 9.889 14.826 1.00 93.56 81 GLN A CA 1
ATOM 624 C C . GLN A 1 81 ? -7.940 11.218 14.214 1.00 93.56 81 GLN A C 1
ATOM 626 O O . GLN A 1 81 ? -8.366 12.265 14.689 1.00 93.56 81 GLN A O 1
ATOM 631 N N . TYR A 1 82 ? -7.094 11.177 13.182 1.00 94.25 82 TYR A N 1
ATOM 632 C CA . TYR A 1 82 ? -6.424 12.376 12.669 1.00 94.25 82 TYR A CA 1
ATOM 633 C C . TYR A 1 82 ? -6.888 12.822 11.281 1.00 94.25 82 TYR A C 1
ATOM 635 O O . TYR A 1 82 ? -6.732 13.990 10.957 1.00 94.25 82 TYR A O 1
ATOM 643 N N . PHE A 1 83 ? -7.455 11.925 10.470 1.00 89.94 83 PHE A N 1
ATOM 644 C CA . PHE A 1 83 ? -7.741 12.189 9.052 1.00 89.94 83 PHE A CA 1
ATOM 645 C C . PHE A 1 83 ? -9.192 11.904 8.663 1.00 89.94 83 PHE A C 1
ATOM 647 O O . PHE A 1 83 ? -9.502 11.813 7.480 1.00 89.94 83 PHE A O 1
ATOM 654 N N . LYS A 1 84 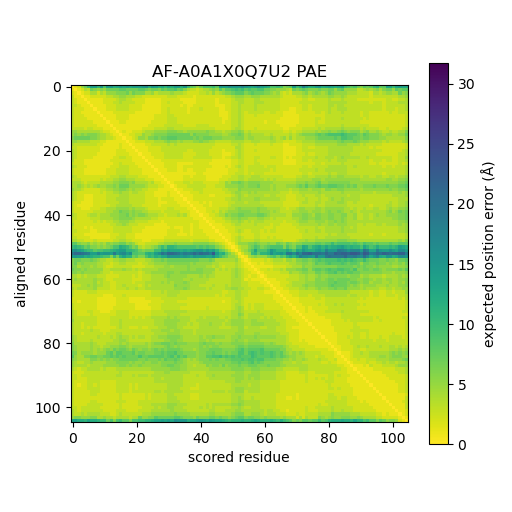? -10.099 11.743 9.633 1.00 87.69 84 LYS A N 1
ATOM 655 C CA . LYS A 1 84 ? -11.499 11.374 9.368 1.00 87.69 84 LYS A CA 1
ATOM 656 C C . LYS A 1 84 ? -12.190 12.324 8.389 1.00 87.69 84 LYS A C 1
ATOM 658 O O . LYS A 1 84 ? -12.913 11.849 7.521 1.00 87.69 84 LYS A O 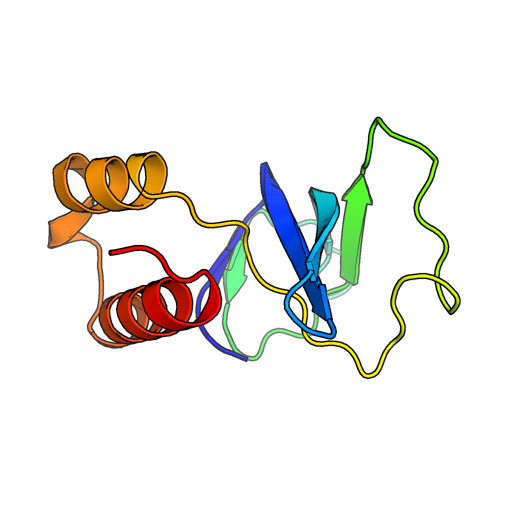1
ATOM 663 N N . ASP A 1 85 ? -11.938 13.621 8.525 1.00 90.94 85 ASP A N 1
ATOM 664 C CA . ASP A 1 85 ? -12.575 14.663 7.713 1.00 90.94 85 ASP A CA 1
ATOM 665 C C . ASP A 1 85 ? -11.987 14.754 6.292 1.00 90.94 85 ASP A C 1
ATOM 667 O O . ASP A 1 85 ? -12.577 15.376 5.414 1.00 90.94 85 ASP A O 1
ATOM 671 N N . GLU A 1 86 ? -10.846 14.102 6.044 1.00 88.44 86 GLU A N 1
ATOM 672 C CA . GLU A 1 86 ? -10.204 14.017 4.725 1.00 88.44 86 GLU A CA 1
ATOM 673 C C . GLU A 1 86 ? -10.619 12.763 3.936 1.00 88.44 86 GLU A C 1
ATOM 675 O O . GLU A 1 86 ? -10.263 12.622 2.762 1.00 88.44 86 GLU A O 1
ATOM 680 N N . LEU A 1 87 ? -11.349 11.832 4.565 1.00 87.50 87 LEU A N 1
ATOM 681 C CA . LEU A 1 87 ? -11.779 10.593 3.924 1.00 87.50 87 LEU A CA 1
ATOM 682 C C . LEU A 1 87 ? -13.062 10.812 3.122 1.00 87.50 87 LEU A C 1
ATOM 684 O O . LEU A 1 87 ? -14.120 11.105 3.678 1.00 87.50 87 LEU A O 1
ATOM 688 N N . ASP A 1 88 ? -12.980 10.576 1.816 1.00 89.88 88 ASP A N 1
ATOM 689 C CA . ASP A 1 88 ? -14.160 10.468 0.961 1.00 89.88 88 ASP A CA 1
ATOM 690 C C . ASP A 1 88 ? -14.893 9.119 1.158 1.00 89.88 88 ASP A C 1
ATOM 692 O O . ASP A 1 88 ? -14.376 8.170 1.761 1.00 89.88 88 ASP A O 1
ATOM 696 N N . GLU A 1 89 ? -16.125 9.018 0.647 1.00 90.44 89 GLU A N 1
ATOM 697 C CA . GLU A 1 89 ? -16.940 7.801 0.774 1.00 90.44 89 GLU A CA 1
ATOM 698 C C . GLU A 1 89 ? -16.262 6.562 0.164 1.00 90.44 89 GLU A C 1
ATOM 700 O O . GLU A 1 89 ? -16.327 5.472 0.739 1.00 90.44 89 GLU A O 1
ATOM 705 N N . ASP A 1 90 ? -15.559 6.720 -0.960 1.00 91.00 90 ASP A N 1
ATOM 706 C CA . ASP A 1 90 ? -14.844 5.639 -1.647 1.00 91.00 90 ASP A CA 1
ATOM 707 C C . ASP A 1 90 ? -13.691 5.089 -0.785 1.00 91.00 90 ASP A C 1
ATOM 709 O O . ASP A 1 90 ? -13.466 3.873 -0.721 1.00 91.00 90 ASP A O 1
ATOM 713 N N . GLN A 1 91 ? -12.961 5.968 -0.096 1.00 89.56 91 GLN A N 1
ATOM 714 C CA . GLN A 1 91 ? -11.885 5.626 0.830 1.00 89.56 91 GLN A CA 1
ATOM 715 C C . GLN A 1 91 ? -12.427 4.940 2.082 1.00 89.56 91 GLN A C 1
ATOM 717 O O . GLN A 1 91 ? -11.850 3.949 2.535 1.00 89.56 91 GLN A O 1
ATOM 722 N N . ILE A 1 92 ? -13.562 5.405 2.608 1.00 90.25 92 ILE A N 1
ATOM 723 C CA . ILE A 1 92 ? -14.245 4.767 3.739 1.00 90.25 92 ILE A CA 1
ATOM 724 C C . ILE A 1 92 ? -14.683 3.346 3.360 1.00 90.25 92 ILE A C 1
ATOM 726 O O . ILE A 1 92 ? -14.402 2.391 4.090 1.00 90.25 92 ILE A O 1
ATOM 730 N N . GLN A 1 93 ? -15.311 3.171 2.196 1.00 92.75 93 GLN A N 1
ATOM 731 C CA . GLN A 1 93 ? -15.702 1.851 1.695 1.00 92.75 93 GLN A CA 1
ATOM 732 C C . GLN A 1 93 ? -14.491 0.936 1.480 1.00 92.75 93 GLN A C 1
ATOM 734 O O . GLN A 1 93 ? -14.536 -0.251 1.817 1.00 92.75 93 GLN A O 1
ATOM 739 N N . LEU A 1 94 ? -13.389 1.476 0.950 1.00 92.81 94 LEU A N 1
ATOM 740 C CA . LEU A 1 94 ? -12.143 0.730 0.805 1.00 92.81 94 LEU A CA 1
ATOM 741 C C . LEU A 1 94 ? -11.584 0.297 2.165 1.00 92.81 94 LEU A C 1
ATOM 743 O O . LEU A 1 94 ? -11.132 -0.839 2.292 1.00 92.81 94 LEU A O 1
ATOM 747 N N . LEU A 1 95 ? -11.660 1.150 3.186 1.00 91.88 95 LEU A N 1
ATOM 748 C CA . LEU A 1 95 ? -11.219 0.819 4.538 1.00 91.88 95 LEU A CA 1
ATOM 749 C C . LEU A 1 95 ? -12.030 -0.342 5.124 1.00 91.88 95 LEU A C 1
ATOM 751 O O . LEU A 1 95 ? -11.448 -1.276 5.671 1.00 91.88 95 LEU A O 1
ATOM 755 N N . PHE A 1 96 ? -13.358 -0.334 4.968 1.00 92.38 96 PHE A N 1
ATOM 756 C CA . PHE A 1 96 ? -14.212 -1.450 5.395 1.00 92.38 96 PHE A CA 1
ATOM 757 C C . PHE A 1 96 ? -13.899 -2.747 4.645 1.00 92.38 96 PHE A C 1
ATOM 759 O O . PHE A 1 96 ? -13.854 -3.816 5.255 1.00 92.38 96 PHE A O 1
ATOM 766 N N . TYR A 1 97 ? -13.646 -2.658 3.338 1.00 93.31 97 TYR A N 1
ATOM 767 C CA . TYR A 1 97 ? -13.213 -3.802 2.543 1.00 93.31 97 TYR A CA 1
ATOM 768 C C . TYR A 1 97 ? -11.880 -4.366 3.054 1.00 93.31 97 TYR A C 1
ATOM 770 O O . TYR A 1 97 ? -11.785 -5.563 3.316 1.00 93.31 97 TYR A O 1
ATOM 778 N N . LEU A 1 98 ? -10.874 -3.511 3.267 1.00 93.00 98 LEU A N 1
ATOM 779 C CA . LEU A 1 98 ? -9.561 -3.934 3.756 1.00 93.00 98 LEU A CA 1
ATOM 780 C C . LEU A 1 98 ? -9.645 -4.516 5.171 1.00 93.00 98 LEU A C 1
ATOM 782 O O . LEU A 1 98 ? -9.021 -5.536 5.430 1.00 93.00 98 LEU A O 1
ATOM 786 N N . LYS A 1 99 ? -10.476 -3.960 6.064 1.00 92.69 99 LYS A N 1
ATOM 787 C CA . LYS A 1 99 ? -10.720 -4.557 7.387 1.00 92.69 99 LYS A CA 1
ATOM 788 C C . LYS A 1 99 ? -11.158 -6.018 7.292 1.00 92.69 99 LYS A C 1
ATOM 790 O O . LYS A 1 99 ? -10.631 -6.847 8.018 1.00 92.69 99 LYS A O 1
ATOM 795 N N . ARG A 1 100 ? -12.087 -6.332 6.384 1.00 92.06 100 ARG A N 1
ATOM 796 C CA . ARG A 1 100 ? -12.569 -7.707 6.174 1.00 92.06 100 ARG A CA 1
ATOM 797 C C . ARG A 1 100 ? -11.498 -8.606 5.565 1.00 92.06 100 ARG A C 1
ATOM 799 O O . ARG A 1 100 ? -11.367 -9.749 5.971 1.00 92.06 100 ARG A O 1
ATOM 806 N N . VAL A 1 101 ? -10.741 -8.086 4.601 1.00 91.44 101 VAL A N 1
ATOM 807 C CA . VAL A 1 101 ? -9.669 -8.830 3.921 1.00 91.44 101 VAL A CA 1
ATOM 808 C C . VAL A 1 101 ? -8.534 -9.207 4.877 1.00 91.44 101 VAL A C 1
ATOM 810 O O . VAL A 1 101 ? -7.981 -10.294 4.760 1.00 91.44 101 VAL A O 1
ATOM 813 N N . PHE A 1 102 ? -8.199 -8.327 5.821 1.00 92.00 102 PHE A N 1
ATOM 814 C CA . PHE A 1 102 ? -7.151 -8.553 6.820 1.00 92.00 102 PHE A CA 1
ATOM 815 C C . PHE A 1 102 ? -7.672 -9.153 8.138 1.00 92.00 102 PHE A C 1
ATOM 817 O O . PHE A 1 102 ? -6.902 -9.244 9.090 1.00 92.00 102 PHE A O 1
ATOM 824 N N . ASP A 1 103 ? -8.957 -9.513 8.210 1.00 90.50 103 ASP A N 1
ATOM 825 C CA . ASP A 1 103 ? -9.628 -10.004 9.424 1.00 90.50 103 ASP A CA 1
ATOM 826 C C . ASP A 1 103 ? -9.404 -9.107 10.664 1.00 90.50 103 ASP A C 1
ATOM 828 O O . ASP A 1 103 ? -9.134 -9.548 11.780 1.00 90.50 103 ASP A O 1
ATOM 832 N N . ILE A 1 104 ? -9.477 -7.787 10.455 1.00 88.69 104 ILE A N 1
ATOM 833 C CA . ILE A 1 104 ? -9.318 -6.779 11.507 1.00 88.69 104 ILE A CA 1
ATOM 834 C C . ILE A 1 104 ? -10.696 -6.431 12.069 1.00 88.69 104 ILE A C 1
ATOM 836 O O . ILE A 1 104 ? -11.470 -5.703 11.435 1.00 88.69 104 ILE A O 1
ATOM 840 N N . ILE A 1 105 ? -10.960 -6.891 13.292 1.00 78.50 105 ILE A N 1
ATOM 841 C CA . ILE A 1 105 ? -12.125 -6.517 14.114 1.00 78.50 105 ILE A CA 1
ATOM 842 C C . ILE A 1 105 ? -12.036 -5.037 14.460 1.00 78.50 105 ILE A C 1
ATOM 844 O O . ILE A 1 105 ? -10.939 -4.593 14.861 1.00 78.50 105 ILE A O 1
#

Nearest PDB structures (foldseek):
  4n3g-assembly1_A  TM=9.424E-01  e=2.116E-09  Thermochaetoides thermophila DSM 1495
  4n3n-assembly1_A  TM=9.385E-01  e=4.559E-08  Thermochaetoides thermophila DSM 1495
  1zo1-assembly1_I  TM=7.553E-01  e=8.666E-03  Escherichia coli
  7po2-assembly1_7  TM=7.249E-01  e=1.726E-02  Homo sapiens
  6o9k-assembly1_z  TM=7.733E-01  e=7.766E-02  Escherichia coli

Radius of gyration: 14.33 Å; Cα contacts (8 Å, |Δi|>4): 143; chains: 1; bounding box: 32×34×33 Å

=== Feature glossary ===
Key to the feature types in this record:

— What the protein is —

Primary structure: the covalent order of the twenty standard amino acids along the backbone. Two proteins with the same sequence will (almost always) fold to the same structure; two with 30% identity often share a fold but not the details.

Database cross-references. InterPro integrates a dozen domain/family signature databases into unified entries with residue-range hits. GO terms attach function/process/location labels with evidence codes. CATH codes position the fold in a four-level structural taxonomy. Organism is the NCBI-taxonomy species name.

— Where its atoms are —

The mmCIF block holds the 3D Cartesian coordinates of each backbone atom (N, Cα, C, O) in ångströms. mmCIF is the PDB's canonical archive format — a tagged-loop text representation of the atomic model.

Six rendered views show the 3D structure from the faces of a cube — i.e. along ±x, ±y, ±z. Rendering representation is drawn randomly per protein from cartoon (secondary-structure ribbons), sticks (backbone bonds), or molecular surface; coloring is either N→C rainbow (blue at the N-terminus through red at the C-terminus) or one color per chain.

— Local backbone conformation —

DSSP 8-state secondary structure assigns each residue one of H (α-helix), G (3₁₀-helix), I (π-helix), E (extended β-strand), B (isolated β-bridge), T (hydrogen-bonded turn), S (bend), or '-' (coil). The assignment is computed from backbone hydrogen-bond geometry via the Kabsch–Sander algorithm.

P-SEA three-state annotation labels each residue as helix, strand, or coil based purely on the geometry of the Cα trace. It serves as a fallback when the full backbone (and thus DSSP) is unavailable.

The φ/ψ torsion pair specifies the backbone conformation at each residue. φ rotates about the N–Cα bond, ψ about the Cα–C bond. Steric clashes forbid most of the (φ, ψ) plane — the allowed regions (α-helix basin, β-sheet basin, left-handed helix) are the Ramachandran-allowed regions.

— Global shape and packing —

The geometric summary reports three shape descriptors. Rg (radius of gyration) measures how spread out the Cα atoms are about their centre of mass; compact globular proteins have small Rg, elongated or unfolded ones large. Cα contacts (<8 Å, |i−j|>4) count long-range residue pairs in spatial proximity — high for tightly packed folds, near zero for rods or random coil. The bounding-box extents give the protein's footprint along x, y, z in Å.

Accessible surface area quantifies burial. A residue with SASA near zero is packed into the hydrophobic core; one with SASA >100 Å² sits on the surface. Computed here via the Shrake–Rupley numerical algorithm with a 1.4 Å probe.

Plot images: a contact map (which residues are close in 3D, as an N×N binary image), a Ramachandran scatter (backbone torsion angles, revealing secondary-structure composition at a glance), and — for AlphaFold structures — a PAE heatmap (pairwise prediction confidence).

— Structural neighborhood —

The Foldseek 3Di string encodes local tertiary geometry as a 20-letter alphabet — one character per residue — derived from the relative positions of nearby Cα atoms. Unlike the amino-acid sequence, 3Di is a direct function of the 3D structure, so two proteins with the same fold have similar 3Di strings even at low sequence identity.

Nearest PDB neighbors are the top structural matches found by Foldseek when searching this structure against the entire Protein Data Bank. Each hit reports a TM-score (0 to 1; >0.5 almost always implies the same fold) and an E-value. These are *structural* homologs — they may share no detectable sequence similarity.

— Confidence and disorder —

For AlphaFold models, the B-factor field carries pLDDT — the model's own estimate of local accuracy on a 0–100 scale. Regions with pLDDT<50 should be treated as essentially unmodeled; they often correspond to intrinsically disordered segments.

B-factor (Debye–Waller factor) reflects atomic displacement in the crystal lattice. It is an experimental observable (units Å²), not a prediction; low values mean the atom is pinned down, high values mean it moves or is heterogeneous across the crystal.

Predicted aligned error is AlphaFold's pairwise confidence. Unlike pLDDT (per-residue), PAE is per-residue-pair and captures whether two parts of the structure are correctly placed relative to each other. Units are ångströms of expected positional error.